Protein AF-A0A955I3W1-F1 (afdb_monomer_lite)

Foldseek 3Di:
DVVVVVVVLVPDDPALVSVVVVLVVCVPPPCSVVVVVVVVVPDDDDDDDPDQPADRVVPGSGDFDQDCVVPDVRNVVVVVVVVVVVVVVVVVVVD

Secon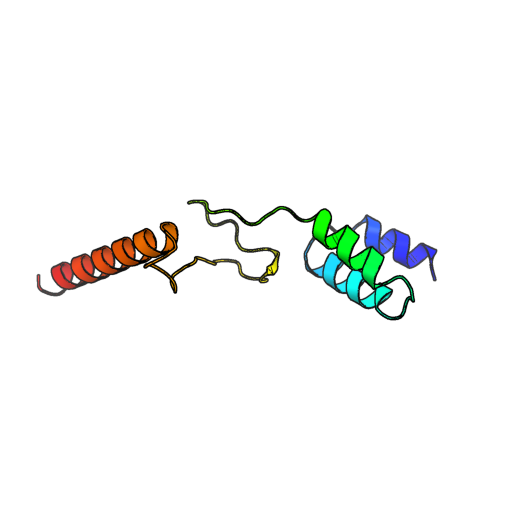dary structure (DSSP, 8-state):
-HHHHHHHHHHS-S-HHHHHHHHHHTTTSTTHHHHHHHHHHHSPPP---SS---BGGGTBSS----S-TTT-HHHHHHHHHHHHHHHHHHHHS--

Radius of gyration: 21.09 Å; chains: 1; bounding box: 48×30×56 Å

pLDDT: mean 84.66, std 15.02, range [45.53, 98.0]

Sequence (95 aa):
MGESLQKELQQLPIDRARIKQFLTLIRDLPESDILERKILSTLSKAYYTTNTKGHFGLALPHYIHFTSPIRRYPDLLAHRIIKEYLHKKKKKSSQ

Structure (mmCIF, N/CA/C/O backbone):
data_AF-A0A955I3W1-F1
#
_entry.id   AF-A0A955I3W1-F1
#
loop_
_atom_site.group_PDB
_atom_site.id
_atom_site.type_symbol
_atom_site.label_atom_id
_atom_site.label_alt_id
_atom_site.label_comp_id
_atom_site.label_asym_id
_atom_site.label_entity_id
_atom_site.label_seq_id
_atom_site.pdbx_PDB_ins_code
_atom_site.Cartn_x
_atom_site.Cartn_y
_atom_site.Cartn_z
_atom_site.occupancy
_atom_site.B_iso_or_equiv
_atom_site.auth_seq_id
_atom_site.auth_comp_id
_atom_site.auth_asym_id
_atom_site.auth_atom_id
_atom_site.pdbx_PDB_model_num
ATOM 1 N N . MET A 1 1 ? 16.813 14.509 -32.050 1.00 49.66 1 MET A N 1
ATOM 2 C CA . MET A 1 1 ? 15.648 13.989 -31.294 1.00 49.66 1 MET A CA 1
ATOM 3 C C . MET A 1 1 ? 16.042 13.271 -29.999 1.00 49.66 1 MET A C 1
ATOM 5 O O . MET A 1 1 ? 15.315 13.398 -29.028 1.00 49.66 1 MET A O 1
ATOM 9 N N . GLY A 1 2 ? 17.181 12.559 -29.941 1.00 53.34 2 GLY A N 1
ATOM 10 C CA . GLY A 1 2 ? 17.642 11.897 -28.705 1.00 53.34 2 GLY A CA 1
ATOM 11 C C . GLY A 1 2 ? 18.156 12.846 -27.610 1.00 53.34 2 GLY A C 1
ATOM 12 O O . GLY A 1 2 ? 17.853 12.651 -26.439 1.00 53.34 2 GLY A O 1
ATOM 13 N N . GLU A 1 3 ? 18.863 13.918 -27.977 1.00 54.19 3 GLU A N 1
ATOM 14 C CA . GLU A 1 3 ? 19.440 14.865 -27.001 1.00 54.19 3 GLU A CA 1
ATOM 15 C C . GLU A 1 3 ? 18.402 15.787 -26.337 1.00 54.19 3 GLU A C 1
ATOM 17 O O . GLU A 1 3 ? 18.581 16.213 -25.196 1.00 54.19 3 GLU A O 1
ATOM 22 N N . SER A 1 4 ? 17.290 16.077 -27.022 1.00 51.00 4 SER A N 1
ATOM 23 C CA . SER A 1 4 ? 16.192 16.889 -26.478 1.00 51.00 4 SER A CA 1
ATOM 24 C C . SER A 1 4 ? 15.430 16.146 -25.375 1.00 51.00 4 SER A C 1
ATOM 26 O O . SER A 1 4 ? 15.146 16.725 -24.331 1.00 51.00 4 SER A O 1
ATOM 28 N N . LEU A 1 5 ? 15.203 14.839 -25.553 1.00 57.34 5 LEU A N 1
ATOM 29 C CA . LEU A 1 5 ? 14.550 13.975 -24.562 1.00 57.34 5 LEU A CA 1
ATOM 30 C C . LEU A 1 5 ? 15.432 13.730 -23.327 1.00 57.34 5 LEU A C 1
ATOM 32 O O . LEU A 1 5 ? 14.932 13.660 -22.205 1.00 57.34 5 LEU A O 1
ATOM 36 N N . GLN A 1 6 ? 16.754 13.636 -23.508 1.00 56.59 6 GLN A N 1
ATOM 37 C CA . GLN A 1 6 ? 17.703 13.499 -22.396 1.00 56.59 6 GLN A CA 1
ATOM 38 C C . GLN A 1 6 ? 17.672 14.719 -21.462 1.00 56.59 6 GLN A C 1
ATOM 40 O O . GLN A 1 6 ? 17.678 14.554 -20.238 1.00 56.59 6 GLN A O 1
ATOM 45 N N . LYS A 1 7 ? 17.577 15.930 -22.029 1.00 56.69 7 LYS A N 1
ATOM 46 C CA . LYS A 1 7 ? 17.469 17.180 -21.260 1.00 56.69 7 LYS A CA 1
ATOM 47 C C . LYS A 1 7 ? 16.122 17.325 -20.544 1.00 56.69 7 LYS A C 1
ATOM 49 O O . LYS A 1 7 ? 16.113 17.723 -19.382 1.00 56.69 7 LYS A O 1
ATOM 54 N N . GLU A 1 8 ? 15.011 16.951 -21.183 1.00 56.0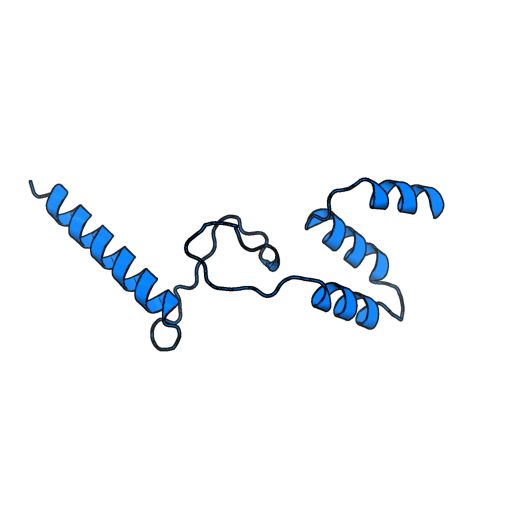0 8 GLU A N 1
ATOM 55 C CA . GLU A 1 8 ? 13.673 16.979 -20.560 1.00 56.00 8 GLU A CA 1
ATOM 56 C C . GLU A 1 8 ? 13.551 15.993 -19.399 1.00 56.00 8 GLU A C 1
ATOM 58 O O . GLU A 1 8 ? 12.986 16.315 -18.352 1.00 56.00 8 GLU A O 1
ATOM 63 N N . LEU A 1 9 ? 14.137 14.803 -19.541 1.00 52.41 9 LEU A N 1
ATOM 64 C CA . LEU A 1 9 ? 14.153 13.841 -18.453 1.00 52.41 9 LEU A CA 1
ATOM 65 C C . LEU A 1 9 ? 15.006 14.374 -17.293 1.00 52.41 9 LEU A C 1
ATOM 67 O O . LEU A 1 9 ? 14.516 14.387 -16.172 1.00 52.41 9 LEU A O 1
ATOM 71 N N . GLN A 1 10 ? 16.223 14.882 -17.505 1.00 58.44 10 GLN A N 1
ATOM 72 C CA . GLN A 1 10 ? 17.097 15.333 -16.405 1.00 58.44 10 GLN A CA 1
ATOM 73 C C . GLN A 1 10 ? 16.498 16.411 -15.478 1.00 58.44 10 GLN A C 1
ATOM 75 O O . GLN A 1 10 ? 16.879 16.451 -14.310 1.00 58.44 10 GLN A O 1
ATOM 80 N N . GLN A 1 11 ? 15.560 17.239 -15.949 1.00 55.94 11 GLN A N 1
ATOM 81 C CA . GLN A 1 11 ? 15.016 18.373 -15.183 1.00 55.94 11 GLN A CA 1
ATOM 82 C C . GLN A 1 11 ? 13.738 18.065 -14.384 1.00 55.94 11 GLN A C 1
ATOM 84 O O . GLN A 1 11 ? 13.358 18.845 -13.512 1.00 55.94 11 GLN A O 1
ATOM 89 N N . LEU A 1 12 ? 13.072 16.935 -14.631 1.00 48.56 12 LEU A N 1
ATOM 90 C CA . LEU A 1 12 ? 11.849 16.573 -13.911 1.00 48.56 12 LEU A CA 1
ATOM 91 C C . LEU A 1 12 ? 12.179 15.946 -12.543 1.00 48.56 12 LEU A C 1
ATOM 93 O O . LEU A 1 12 ? 13.015 15.039 -12.493 1.00 48.56 12 LEU A O 1
ATOM 97 N N . PRO A 1 13 ? 11.509 16.321 -11.434 1.00 58.78 13 PRO A N 1
ATOM 98 C CA . PRO A 1 13 ? 11.620 15.565 -10.186 1.00 58.78 13 PRO A CA 1
ATOM 99 C C . PRO A 1 13 ? 11.261 14.094 -10.447 1.00 58.78 13 PRO A C 1
ATOM 101 O O . PRO A 1 13 ? 10.430 13.793 -11.308 1.00 58.78 13 PRO A O 1
ATOM 104 N N . ILE A 1 14 ? 11.916 13.157 -9.749 1.00 67.69 14 ILE A N 1
ATOM 105 C CA . ILE A 1 14 ? 11.570 11.732 -9.848 1.00 67.69 14 ILE A CA 1
ATOM 106 C C . ILE A 1 14 ? 10.168 11.563 -9.257 1.00 67.69 14 ILE A C 1
ATOM 108 O O . ILE A 1 14 ? 9.992 11.400 -8.053 1.00 67.69 14 ILE A O 1
ATOM 112 N N . ASP A 1 15 ? 9.170 11.652 -10.126 1.00 79.94 15 ASP A N 1
ATOM 113 C CA . ASP A 1 15 ? 7.757 11.542 -9.798 1.00 79.94 15 ASP A CA 1
ATOM 114 C C . ASP A 1 15 ? 7.097 10.454 -10.658 1.00 79.94 15 ASP A C 1
ATOM 116 O O . ASP A 1 15 ? 7.627 10.002 -11.682 1.00 79.94 15 ASP A O 1
ATOM 120 N N . ARG A 1 16 ? 5.909 10.019 -10.242 1.00 85.06 16 ARG A N 1
ATOM 121 C CA . ARG A 1 16 ? 5.102 8.976 -10.887 1.00 85.06 16 ARG A CA 1
ATOM 122 C C . ARG A 1 16 ? 4.894 9.238 -12.370 1.00 85.06 16 ARG A C 1
ATOM 124 O O . ARG A 1 16 ? 4.990 8.306 -13.164 1.00 85.06 16 ARG A O 1
ATOM 131 N N . ALA A 1 17 ? 4.626 10.491 -12.739 1.00 86.12 17 ALA A N 1
ATOM 132 C CA . ALA A 1 17 ? 4.405 10.884 -14.127 1.00 86.12 17 ALA A CA 1
ATOM 133 C C . ALA A 1 17 ? 5.625 10.572 -15.006 1.00 86.12 17 ALA A C 1
ATOM 135 O O . ALA A 1 17 ? 5.472 9.994 -16.081 1.00 86.12 17 ALA A O 1
ATOM 136 N N . ARG A 1 18 ? 6.832 10.858 -14.507 1.00 86.00 18 ARG A N 1
ATOM 137 C CA . ARG A 1 18 ? 8.091 10.609 -15.215 1.00 86.00 18 ARG A CA 1
ATOM 138 C C . ARG A 1 18 ? 8.354 9.114 -15.396 1.00 86.00 18 ARG A C 1
ATOM 140 O O . ARG A 1 18 ? 8.716 8.686 -16.487 1.00 86.00 18 ARG A O 1
ATOM 147 N N . ILE A 1 19 ? 8.114 8.307 -14.358 1.00 89.00 19 ILE A N 1
ATOM 148 C CA . ILE A 1 19 ? 8.236 6.841 -14.457 1.00 89.00 19 ILE A CA 1
ATOM 149 C C . ILE A 1 19 ? 7.213 6.281 -15.451 1.00 89.00 19 ILE A C 1
ATOM 151 O O . ILE A 1 19 ? 7.568 5.463 -16.292 1.00 89.00 19 ILE A O 1
ATOM 155 N N . LYS A 1 20 ? 5.963 6.759 -15.426 1.00 89.25 20 LYS A N 1
ATOM 156 C CA . LYS A 1 20 ? 4.928 6.336 -16.382 1.00 89.25 20 LYS A CA 1
ATOM 157 C C . LYS A 1 20 ? 5.299 6.680 -17.829 1.00 89.25 20 LYS A C 1
ATOM 159 O O . LYS A 1 20 ? 5.118 5.848 -18.717 1.00 89.25 20 LYS A O 1
ATOM 164 N N . GLN A 1 21 ? 5.816 7.885 -18.066 1.00 89.19 21 GLN A N 1
ATOM 165 C CA . GLN A 1 21 ? 6.306 8.299 -19.383 1.00 89.19 21 GLN A CA 1
ATOM 166 C C . GLN A 1 21 ? 7.463 7.410 -19.840 1.00 89.19 21 GLN A C 1
ATOM 168 O O . GLN A 1 21 ? 7.415 6.881 -20.945 1.00 89.19 21 GLN A O 1
ATOM 173 N N . PHE A 1 22 ? 8.448 7.167 -18.972 1.00 89.50 22 PHE A N 1
ATOM 174 C CA . PHE A 1 22 ? 9.572 6.287 -19.283 1.00 89.50 22 PHE A CA 1
ATOM 175 C C . PHE A 1 22 ? 9.118 4.870 -19.654 1.00 89.50 22 PHE A C 1
ATOM 177 O O . PHE A 1 22 ? 9.524 4.360 -20.691 1.00 89.50 22 PHE A O 1
ATOM 184 N N . LEU A 1 23 ? 8.217 4.272 -18.867 1.00 90.50 23 LEU A N 1
ATOM 185 C CA . LEU A 1 23 ? 7.632 2.956 -19.158 1.00 90.50 23 LEU A CA 1
ATOM 186 C C . LEU A 1 23 ? 6.898 2.921 -20.507 1.00 90.50 23 LEU A C 1
ATOM 188 O O . LEU A 1 23 ? 6.889 1.901 -21.182 1.00 90.50 23 LEU A O 1
ATOM 192 N N . THR A 1 24 ? 6.291 4.038 -20.912 1.00 91.69 24 THR A N 1
ATOM 193 C CA . THR A 1 24 ? 5.624 4.144 -22.217 1.00 91.69 24 THR A CA 1
ATOM 194 C C . THR A 1 24 ? 6.642 4.184 -23.359 1.00 91.69 24 THR A C 1
ATOM 196 O O . THR A 1 24 ? 6.413 3.558 -24.385 1.00 91.69 24 THR A O 1
ATOM 199 N N . LEU A 1 25 ? 7.775 4.872 -23.172 1.00 90.62 25 LEU A N 1
ATOM 200 C CA . LEU A 1 25 ? 8.837 4.984 -24.179 1.00 90.62 25 LEU A CA 1
ATOM 201 C C . LEU A 1 25 ? 9.561 3.659 -24.436 1.00 90.62 25 LEU A C 1
ATOM 203 O O . LEU A 1 25 ? 9.951 3.388 -25.566 1.00 90.62 25 LEU A O 1
ATOM 207 N N . ILE A 1 26 ? 9.759 2.847 -23.397 1.00 93.38 26 ILE A N 1
ATOM 208 C CA . ILE A 1 26 ? 10.499 1.582 -23.515 1.00 93.38 26 ILE A CA 1
ATOM 209 C C . ILE A 1 26 ? 9.624 0.399 -23.949 1.00 93.38 26 ILE A C 1
ATOM 211 O O . ILE A 1 26 ? 10.143 -0.701 -24.100 1.00 93.38 26 ILE A O 1
ATOM 215 N N . ARG A 1 27 ? 8.309 0.596 -24.109 1.00 90.38 27 ARG A N 1
ATOM 216 C CA . ARG A 1 27 ? 7.334 -0.491 -24.297 1.00 90.38 27 ARG A CA 1
ATOM 217 C C . ARG A 1 27 ? 7.591 -1.337 -25.547 1.00 90.38 27 ARG A C 1
ATOM 219 O O . ARG A 1 27 ? 7.342 -2.534 -25.509 1.00 90.38 27 ARG A O 1
ATOM 226 N N . ASP A 1 28 ? 8.089 -0.719 -26.613 1.00 92.19 28 ASP A N 1
ATOM 227 C CA . ASP A 1 28 ? 8.302 -1.383 -27.904 1.00 92.19 28 ASP A CA 1
ATOM 228 C C . ASP A 1 28 ? 9.737 -1.924 -28.071 1.00 92.19 28 ASP A C 1
ATOM 230 O O . ASP A 1 28 ? 10.085 -2.449 -29.130 1.00 92.19 28 ASP A O 1
ATOM 234 N N . LEU A 1 29 ? 10.592 -1.792 -27.048 1.00 92.69 29 LEU A N 1
ATOM 235 C CA . LEU A 1 29 ? 11.957 -2.319 -27.082 1.00 92.69 29 LEU A CA 1
ATOM 236 C C . LEU A 1 29 ? 11.971 -3.818 -26.745 1.00 92.69 29 LEU A C 1
ATOM 238 O O . LEU A 1 29 ? 11.255 -4.244 -25.839 1.00 92.69 29 LEU A O 1
ATOM 242 N N . PRO A 1 30 ? 12.846 -4.615 -27.383 1.00 92.94 30 PRO A N 1
ATOM 243 C CA . PRO A 1 30 ? 12.978 -6.037 -27.068 1.00 92.94 30 PRO A CA 1
ATOM 244 C C . PRO A 1 30 ? 13.464 -6.291 -25.629 1.00 92.94 30 PRO A C 1
ATOM 246 O O . PRO A 1 30 ? 13.208 -7.358 -25.075 1.00 92.94 30 PRO A O 1
ATOM 249 N N . GLU A 1 31 ? 14.133 -5.322 -24.995 1.00 92.94 31 GLU A N 1
ATOM 250 C CA . GLU A 1 31 ? 14.619 -5.405 -23.611 1.00 92.94 31 GLU A CA 1
ATOM 251 C C . GLU A 1 31 ? 13.674 -4.777 -22.566 1.00 92.94 31 GLU A C 1
ATOM 253 O O . GLU A 1 31 ? 14.081 -4.595 -21.409 1.00 92.94 31 GLU A O 1
ATOM 258 N N . SER A 1 32 ? 12.430 -4.439 -22.936 1.00 92.38 32 SER A N 1
ATOM 259 C CA . SER A 1 32 ? 11.450 -3.777 -22.057 1.00 92.38 32 SER A CA 1
ATOM 260 C C . SER A 1 32 ? 11.338 -4.460 -20.688 1.00 92.38 32 SER A C 1
ATOM 262 O O . SER A 1 32 ? 11.468 -3.806 -19.654 1.00 92.38 32 SER A O 1
ATOM 264 N N . ASP A 1 33 ? 11.223 -5.788 -20.665 1.00 92.56 33 ASP A N 1
ATOM 265 C CA . ASP A 1 33 ? 11.047 -6.589 -19.448 1.00 92.56 33 ASP A CA 1
ATOM 266 C C . ASP A 1 33 ? 12.198 -6.436 -18.444 1.00 92.56 33 ASP A C 1
ATOM 268 O O . ASP A 1 33 ? 11.992 -6.418 -17.223 1.00 92.56 33 ASP A O 1
ATOM 272 N N . ILE A 1 34 ? 13.434 -6.343 -18.943 1.00 94.25 34 ILE A N 1
ATOM 273 C CA . ILE A 1 34 ? 14.629 -6.209 -18.102 1.00 94.25 34 ILE A CA 1
ATOM 274 C C . ILE A 1 34 ? 14.646 -4.815 -17.474 1.00 94.25 34 ILE A C 1
ATOM 276 O O . ILE A 1 34 ? 14.898 -4.670 -16.271 1.00 94.25 34 ILE A O 1
ATOM 280 N N . LEU A 1 35 ? 14.341 -3.794 -18.276 1.00 92.06 35 LEU A N 1
ATOM 281 C CA . LEU A 1 35 ? 14.279 -2.406 -17.831 1.00 92.06 35 LEU A CA 1
ATOM 282 C C . LEU A 1 35 ? 13.157 -2.199 -16.809 1.00 92.06 35 LEU A C 1
ATOM 284 O O . LEU A 1 35 ? 13.403 -1.613 -15.753 1.00 92.06 35 LEU A O 1
ATOM 288 N N . GLU A 1 36 ? 11.964 -2.744 -17.052 1.00 91.75 36 GLU A N 1
ATOM 289 C CA . GLU A 1 36 ? 10.839 -2.675 -16.115 1.00 91.75 36 GLU A CA 1
ATOM 290 C C . GLU A 1 36 ? 11.189 -3.296 -14.758 1.00 91.75 36 GLU A C 1
ATOM 292 O O . GLU A 1 36 ? 11.018 -2.659 -13.713 1.00 91.75 36 GLU A O 1
ATOM 297 N N . ARG A 1 37 ? 11.761 -4.508 -14.749 1.00 92.25 37 ARG A N 1
ATOM 298 C CA . ARG A 1 37 ? 12.205 -5.164 -13.505 1.00 92.25 37 ARG A CA 1
ATOM 299 C C . ARG A 1 37 ? 13.254 -4.341 -12.774 1.00 92.25 37 ARG A C 1
ATOM 301 O O . ARG A 1 37 ? 13.203 -4.233 -11.544 1.00 92.25 37 ARG A O 1
ATOM 308 N N . LYS A 1 38 ? 14.196 -3.746 -13.510 1.00 93.25 38 LYS A N 1
ATOM 309 C CA . LYS A 1 38 ? 15.231 -2.906 -12.908 1.00 93.25 38 LYS A CA 1
ATOM 310 C C . LYS A 1 38 ? 14.611 -1.684 -12.241 1.00 93.25 38 LYS A C 1
ATOM 312 O O . LYS A 1 38 ? 14.934 -1.424 -11.084 1.00 93.25 38 LYS A O 1
ATOM 317 N N . ILE A 1 39 ? 13.672 -1.004 -12.896 1.00 90.81 39 ILE A N 1
ATOM 318 C CA . ILE A 1 39 ? 12.954 0.138 -12.313 1.00 90.81 39 ILE A CA 1
ATOM 319 C C . ILE A 1 39 ? 12.203 -0.280 -11.053 1.00 90.81 39 ILE A C 1
ATOM 321 O O . ILE A 1 39 ? 12.379 0.348 -10.009 1.00 90.81 39 ILE A O 1
ATOM 325 N N . LEU A 1 40 ? 11.422 -1.362 -11.110 1.00 88.81 40 LEU A N 1
ATOM 326 C CA . LEU A 1 40 ? 10.666 -1.851 -9.954 1.00 88.81 40 LEU A CA 1
ATOM 327 C C . LEU A 1 40 ? 11.577 -2.140 -8.754 1.00 88.81 40 LEU A C 1
ATOM 329 O O . LEU A 1 40 ? 11.203 -1.840 -7.623 1.00 88.81 40 LEU A O 1
ATOM 333 N N . SER A 1 41 ? 12.790 -2.649 -8.990 1.00 90.81 41 SER A N 1
ATOM 334 C CA . SER A 1 41 ? 13.768 -2.910 -7.925 1.00 90.81 41 SER A CA 1
ATOM 335 C C . SER A 1 41 ? 14.340 -1.647 -7.268 1.00 90.81 41 SER A C 1
ATOM 337 O O . SER A 1 41 ? 14.799 -1.714 -6.130 1.00 90.81 41 SER A O 1
ATOM 339 N N . THR A 1 42 ? 14.303 -0.500 -7.956 1.00 90.19 42 THR A N 1
ATOM 340 C CA . THR A 1 42 ? 14.749 0.790 -7.397 1.00 90.19 42 THR A CA 1
ATOM 341 C C . THR A 1 42 ? 13.678 1.478 -6.554 1.00 90.19 42 THR A C 1
ATOM 343 O O . THR A 1 42 ? 13.992 2.391 -5.791 1.00 90.19 42 THR A O 1
ATOM 346 N N . LEU A 1 43 ? 12.415 1.048 -6.663 1.00 89.50 43 LEU A N 1
ATOM 347 C CA . LEU A 1 43 ? 11.323 1.601 -5.873 1.00 89.50 43 LEU A CA 1
ATOM 348 C C . LEU A 1 43 ? 11.385 1.105 -4.424 1.00 89.50 43 LEU A C 1
ATOM 350 O O . LEU A 1 43 ? 11.615 -0.071 -4.139 1.00 89.50 43 LEU A O 1
ATOM 354 N N . SER A 1 44 ? 11.105 2.013 -3.492 1.00 89.69 44 SER A N 1
ATOM 355 C CA . SER A 1 44 ? 10.997 1.685 -2.072 1.00 89.69 44 SER A CA 1
ATOM 356 C C . SER A 1 44 ? 9.850 0.708 -1.806 1.00 89.69 44 SER A C 1
ATOM 358 O O . SER A 1 44 ? 8.744 0.856 -2.333 1.00 89.69 44 SER A O 1
ATOM 360 N N . LYS A 1 45 ? 10.088 -0.264 -0.920 1.00 91.56 45 LYS A N 1
ATOM 361 C CA . LYS A 1 45 ? 9.054 -1.202 -0.462 1.00 91.56 45 LYS A CA 1
ATOM 362 C C . LYS A 1 45 ? 7.964 -0.462 0.317 1.00 91.56 45 LYS A C 1
ATOM 364 O O . LYS A 1 45 ? 8.261 0.423 1.117 1.00 91.56 45 LYS A O 1
ATOM 369 N N . ALA A 1 46 ? 6.707 -0.860 0.124 1.00 92.69 46 ALA A N 1
ATOM 370 C CA . ALA A 1 46 ? 5.601 -0.374 0.943 1.00 92.69 46 ALA A CA 1
ATOM 371 C C . ALA A 1 46 ? 5.716 -0.912 2.379 1.00 92.69 46 ALA A C 1
ATOM 373 O O . ALA A 1 46 ? 6.064 -2.075 2.591 1.00 92.69 46 ALA A O 1
ATOM 374 N N . TYR A 1 47 ? 5.405 -0.073 3.365 1.00 93.12 47 TYR A N 1
ATOM 375 C CA . TYR A 1 47 ? 5.430 -0.423 4.784 1.00 93.12 47 TYR A CA 1
ATOM 376 C C . TYR A 1 47 ? 4.288 0.269 5.530 1.00 93.12 47 TYR A C 1
ATOM 378 O O . TYR A 1 47 ? 3.721 1.256 5.060 1.00 93.12 47 TYR A O 1
ATOM 386 N N . TYR A 1 48 ? 3.946 -0.255 6.706 1.00 94.50 48 TYR A N 1
ATOM 387 C CA . TYR A 1 48 ? 2.935 0.343 7.572 1.00 94.50 48 TYR A CA 1
ATOM 388 C C . TYR A 1 48 ? 3.530 1.506 8.364 1.00 94.50 48 TYR A C 1
ATOM 390 O O . TYR A 1 48 ? 4.578 1.368 8.991 1.00 94.50 48 TYR A O 1
ATOM 398 N N . THR A 1 49 ? 2.849 2.647 8.367 1.00 93.19 49 THR A N 1
ATOM 399 C CA . THR A 1 49 ? 3.226 3.820 9.158 1.00 93.19 49 THR A CA 1
ATOM 400 C C . THR A 1 49 ? 1.976 4.539 9.650 1.00 93.19 49 THR A C 1
ATOM 402 O O . THR A 1 49 ? 0.910 4.435 9.046 1.00 93.19 49 THR A O 1
ATOM 405 N N . THR A 1 50 ? 2.105 5.257 10.761 1.00 91.19 50 THR A N 1
ATOM 406 C CA . THR A 1 50 ? 1.055 6.131 11.297 1.00 91.19 50 THR A CA 1
ATOM 407 C C . THR A 1 50 ? 0.984 7.471 10.565 1.00 91.19 50 THR A C 1
ATOM 409 O O . THR A 1 50 ? -0.021 8.165 10.679 1.00 91.19 50 THR A O 1
ATOM 412 N N . ASN A 1 51 ? 2.022 7.840 9.806 1.00 90.75 51 ASN A N 1
ATOM 413 C CA . ASN A 1 51 ? 2.052 9.087 9.050 1.00 90.75 51 ASN A CA 1
ATOM 414 C C . ASN A 1 51 ? 1.456 8.904 7.643 1.00 90.75 51 ASN A C 1
ATOM 416 O O . ASN A 1 51 ? 1.838 7.999 6.900 1.00 90.75 51 ASN A O 1
ATOM 420 N N . THR A 1 52 ? 0.556 9.794 7.238 1.00 80.88 52 THR A N 1
ATOM 421 C CA . THR A 1 52 ? -0.098 9.757 5.926 1.00 80.88 52 THR A CA 1
ATOM 422 C C . THR A 1 52 ? 0.820 10.315 4.841 1.00 80.88 52 THR A C 1
ATOM 424 O O . THR A 1 52 ? 0.767 11.498 4.519 1.00 80.88 52 THR A O 1
ATOM 427 N N . LYS A 1 53 ? 1.669 9.457 4.264 1.00 81.62 53 LYS A N 1
ATOM 428 C CA . LYS A 1 53 ? 2.592 9.822 3.168 1.00 81.62 53 LYS A CA 1
ATOM 429 C C . LYS A 1 53 ? 2.078 9.461 1.764 1.00 81.62 53 LYS A C 1
ATOM 431 O O . LYS A 1 53 ? 2.772 9.689 0.778 1.00 81.62 53 LYS A O 1
ATOM 436 N N . GLY A 1 54 ? 0.872 8.896 1.671 1.00 87.81 54 GLY A N 1
ATOM 437 C CA . GLY A 1 54 ? 0.306 8.362 0.432 1.00 87.81 54 GLY A CA 1
ATOM 438 C C . GLY A 1 54 ? 0.977 7.076 -0.053 1.00 87.81 54 GLY A C 1
ATOM 439 O O . GLY A 1 54 ? 1.989 6.626 0.480 1.00 87.81 54 GLY A O 1
ATOM 440 N N . HIS A 1 55 ? 0.378 6.451 -1.065 1.00 92.06 55 HIS A N 1
ATOM 441 C CA . HIS A 1 55 ? 0.867 5.220 -1.675 1.00 92.06 55 HIS A CA 1
ATOM 442 C C . HIS A 1 55 ? 1.326 5.497 -3.108 1.00 92.06 55 HIS A C 1
ATOM 444 O O . HIS A 1 55 ? 0.509 5.629 -4.025 1.00 92.06 55 HIS A O 1
ATOM 450 N N . PHE A 1 56 ? 2.647 5.558 -3.308 1.00 89.56 56 PHE A N 1
ATOM 451 C CA . PHE A 1 56 ? 3.263 5.864 -4.602 1.00 89.56 56 PHE A CA 1
ATOM 452 C C . PHE A 1 56 ? 2.730 4.943 -5.709 1.00 89.56 56 PHE A C 1
ATOM 454 O O . PHE A 1 56 ? 2.066 5.419 -6.627 1.00 89.56 56 PHE A O 1
ATOM 461 N N . GLY A 1 57 ? 2.891 3.625 -5.557 1.00 87.56 57 GLY A N 1
ATOM 462 C CA . GLY A 1 57 ? 2.510 2.646 -6.584 1.00 87.56 57 GLY A CA 1
ATOM 463 C C . GLY A 1 57 ? 1.009 2.528 -6.881 1.00 87.56 57 GLY A C 1
ATOM 464 O O . GLY A 1 57 ? 0.653 1.950 -7.895 1.00 87.56 57 GLY A O 1
ATOM 465 N N . LEU A 1 58 ? 0.130 3.084 -6.035 1.00 90.44 58 LEU A N 1
ATOM 466 C CA . LEU A 1 58 ? -1.327 3.048 -6.248 1.00 90.44 58 LEU A CA 1
ATOM 467 C C . LEU A 1 58 ? -1.878 4.394 -6.722 1.00 90.44 58 LEU A C 1
ATOM 469 O O . LEU A 1 58 ? -3.079 4.526 -6.906 1.00 90.44 58 LEU A O 1
ATOM 473 N N . ALA A 1 59 ? -1.026 5.407 -6.887 1.00 89.50 59 ALA A N 1
ATOM 474 C CA . ALA A 1 59 ? -1.465 6.764 -7.199 1.00 89.50 59 ALA A CA 1
ATOM 475 C C . ALA A 1 59 ? -2.425 7.394 -6.154 1.00 89.50 59 ALA A C 1
ATOM 477 O O . ALA A 1 59 ? -3.106 8.364 -6.466 1.00 89.50 59 ALA A O 1
ATOM 478 N N . LEU A 1 60 ? -2.459 6.903 -4.904 1.00 90.44 60 LEU A N 1
ATOM 479 C CA . LEU A 1 60 ? -3.413 7.358 -3.876 1.00 90.44 60 LEU A CA 1
ATOM 480 C C . LEU A 1 60 ? -2.755 8.248 -2.804 1.00 90.44 60 LEU A C 1
ATOM 482 O O . LEU A 1 60 ? -1.716 7.861 -2.266 1.00 90.44 60 LEU A O 1
ATOM 486 N N . PRO A 1 61 ? -3.346 9.404 -2.436 1.00 90.00 61 PRO A N 1
ATOM 487 C CA . PRO A 1 61 ? -2.829 10.265 -1.364 1.00 90.00 61 PRO A CA 1
ATOM 488 C C . PRO A 1 61 ? -3.107 9.705 0.039 1.00 90.00 61 PRO A C 1
ATOM 490 O O . PRO A 1 61 ? -2.314 9.900 0.958 1.00 90.00 61 PRO A O 1
ATOM 493 N N . HIS A 1 62 ? -4.195 8.952 0.200 1.00 92.50 62 HIS A N 1
ATOM 494 C CA . HIS A 1 62 ? -4.559 8.289 1.447 1.00 92.50 62 HIS A CA 1
ATOM 495 C C . HIS A 1 62 ? -4.909 6.839 1.148 1.00 92.50 62 HIS A C 1
ATOM 497 O O . HIS A 1 62 ? -5.803 6.556 0.355 1.00 92.50 62 HIS A O 1
ATOM 503 N N . TYR A 1 63 ? -4.180 5.920 1.769 1.00 94.31 63 TYR A N 1
ATOM 504 C CA . TYR A 1 63 ? -4.403 4.495 1.600 1.00 94.31 63 TYR A CA 1
ATOM 505 C C . TYR A 1 63 ? -4.082 3.767 2.898 1.00 94.31 63 TYR A C 1
ATOM 507 O O . TYR A 1 63 ? -3.043 4.010 3.513 1.00 94.31 63 TYR A O 1
ATOM 515 N N . ILE A 1 64 ? -4.980 2.871 3.296 1.00 94.06 64 ILE A N 1
ATOM 516 C CA . ILE A 1 64 ? -4.821 1.982 4.443 1.00 94.06 64 ILE A CA 1
ATOM 517 C C . ILE A 1 64 ? -5.321 0.590 4.063 1.00 94.06 64 ILE A C 1
ATOM 519 O O . ILE A 1 64 ? -6.218 0.442 3.232 1.00 94.06 64 ILE A O 1
ATOM 523 N N . HIS A 1 65 ? -4.775 -0.441 4.700 1.00 95.56 65 HIS A N 1
ATOM 524 C CA . HIS A 1 65 ? -5.359 -1.775 4.628 1.00 95.56 65 HIS A CA 1
ATOM 525 C C . HIS A 1 65 ? -6.503 -1.906 5.637 1.00 95.56 65 HIS A C 1
ATOM 527 O O . HIS A 1 65 ? -6.381 -1.502 6.791 1.00 95.56 65 HIS A O 1
ATOM 533 N N . PHE A 1 66 ? -7.623 -2.466 5.185 1.00 96.25 66 PHE A N 1
ATOM 534 C CA . PHE A 1 66 ? -8.831 -2.627 6.000 1.00 96.25 66 PHE A CA 1
ATOM 535 C C . PHE A 1 66 ? -9.548 -3.971 5.784 1.00 96.25 66 PHE A C 1
ATOM 537 O O . 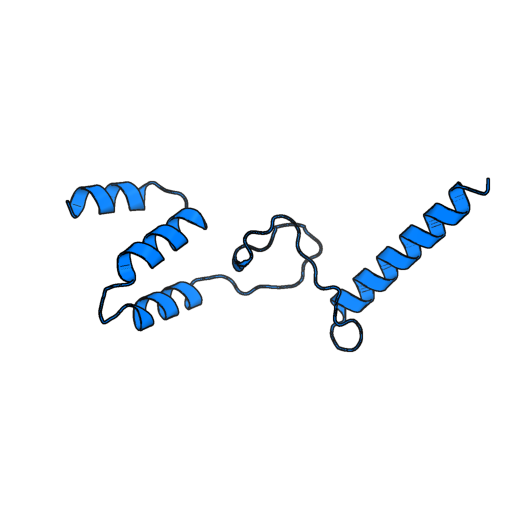PHE A 1 66 ? -10.288 -4.442 6.644 1.00 96.25 66 PHE A O 1
ATOM 544 N N . THR A 1 67 ? -9.350 -4.613 4.634 1.00 97.69 67 THR A N 1
ATOM 545 C CA . THR A 1 67 ? -10.180 -5.730 4.160 1.00 97.69 67 THR A CA 1
ATOM 546 C C . THR A 1 67 ? -9.765 -7.114 4.666 1.00 97.69 67 THR A C 1
ATOM 548 O O . THR A 1 67 ? -10.369 -8.108 4.277 1.00 97.69 67 THR A O 1
ATOM 551 N N . SER A 1 68 ? -8.725 -7.252 5.492 1.00 97.94 68 SER A N 1
ATOM 552 C CA . SER A 1 68 ? -8.261 -8.567 5.973 1.00 97.94 68 SER A CA 1
ATOM 553 C C . SER A 1 68 ? -7.867 -8.573 7.461 1.00 97.94 68 SER A C 1
ATOM 555 O O . SER A 1 68 ? -6.758 -8.997 7.793 1.00 97.94 68 SER A O 1
ATOM 557 N N . PRO A 1 69 ? -8.773 -8.175 8.378 1.00 97.19 69 PRO A N 1
ATOM 558 C CA . PRO A 1 69 ? -8.492 -8.075 9.817 1.00 97.19 69 PRO A CA 1
ATOM 559 C C . PRO A 1 69 ? -8.136 -9.407 10.492 1.00 97.19 69 PRO A C 1
ATOM 561 O O . PRO A 1 69 ? -7.468 -9.399 11.517 1.00 97.19 69 PRO A O 1
ATOM 564 N N . ILE A 1 70 ? -8.530 -10.547 9.915 1.00 98.00 70 ILE A N 1
ATOM 565 C CA . ILE A 1 70 ? -8.213 -11.881 10.457 1.00 98.00 70 ILE A CA 1
ATOM 566 C C . ILE A 1 70 ? -6.716 -12.209 10.320 1.00 98.00 70 ILE A C 1
ATOM 568 O O . ILE A 1 70 ? -6.162 -12.929 11.141 1.00 98.00 70 ILE A O 1
ATOM 572 N N . ARG A 1 71 ? -6.043 -11.671 9.294 1.00 97.75 71 ARG A N 1
ATOM 573 C CA . ARG A 1 71 ? -4.668 -12.058 8.916 1.00 97.75 71 ARG A CA 1
ATOM 574 C C . ARG A 1 71 ? -3.690 -10.888 8.781 1.00 97.75 71 ARG A C 1
ATOM 576 O O . ARG A 1 71 ? -2.544 -11.091 8.396 1.00 97.75 71 ARG A O 1
ATOM 583 N N . ARG A 1 72 ? -4.126 -9.656 9.059 1.00 97.12 72 ARG A N 1
ATOM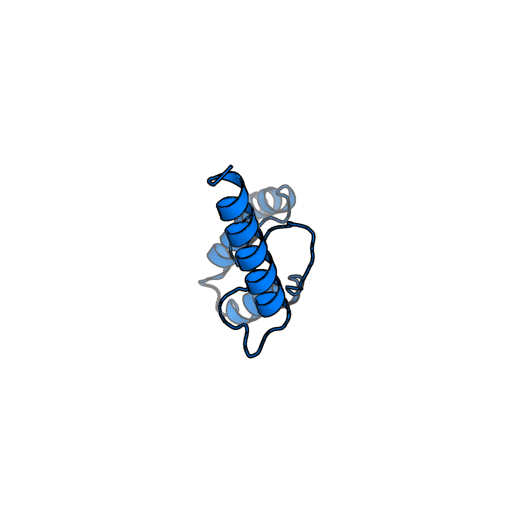 584 C CA . ARG A 1 72 ? -3.285 -8.450 9.054 1.00 97.12 72 ARG A CA 1
ATOM 585 C C . ARG A 1 72 ? -3.594 -7.608 10.287 1.00 97.12 72 ARG A C 1
ATOM 587 O O . ARG A 1 72 ? -4.684 -7.059 10.417 1.00 97.12 72 ARG A O 1
ATOM 594 N N . TYR A 1 73 ? -2.617 -7.482 11.183 1.00 97.31 73 TYR A N 1
ATOM 595 C CA . TYR A 1 73 ? -2.776 -6.713 12.422 1.00 97.31 73 TYR A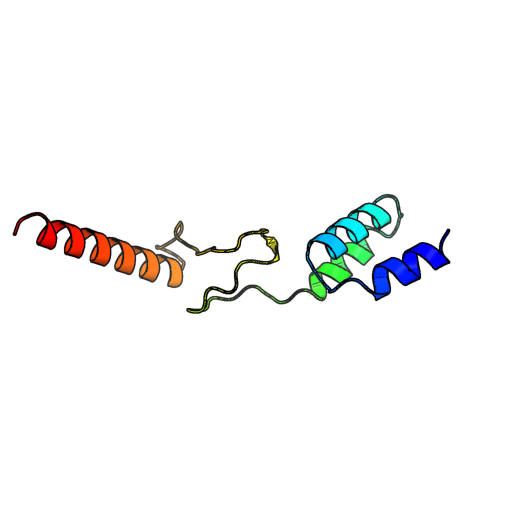 CA 1
ATOM 596 C C . TYR A 1 73 ? -3.107 -5.220 12.197 1.00 97.31 73 TYR A C 1
ATOM 598 O O . TYR A 1 73 ? -3.967 -4.699 12.908 1.00 97.31 73 TYR A O 1
ATOM 606 N N . PRO A 1 74 ? -2.533 -4.519 11.195 1.00 96.38 74 PRO A N 1
ATOM 607 C CA . PRO A 1 74 ? -2.912 -3.132 10.907 1.00 96.38 74 PRO A CA 1
ATOM 608 C C . PRO A 1 74 ? -4.397 -2.957 10.552 1.00 96.38 74 PRO A C 1
ATOM 610 O O . PRO A 1 74 ? -5.028 -2.010 11.017 1.00 96.38 74 PRO A O 1
ATOM 613 N N . ASP A 1 75 ? -4.987 -3.897 9.809 1.00 97.25 75 ASP A N 1
ATOM 614 C CA . ASP A 1 75 ? -6.421 -3.895 9.505 1.00 97.25 75 ASP A CA 1
ATOM 615 C C . ASP A 1 75 ? -7.255 -4.048 10.786 1.00 97.25 75 ASP A C 1
ATOM 617 O O . ASP A 1 75 ? -8.242 -3.340 10.972 1.00 97.25 75 ASP A O 1
ATOM 621 N N . LEU A 1 76 ? -6.845 -4.927 11.710 1.00 97.56 76 LEU A N 1
ATOM 622 C CA . LEU A 1 76 ? -7.517 -5.095 13.003 1.00 97.56 76 LEU A CA 1
ATOM 623 C C . LEU A 1 76 ? -7.550 -3.778 13.798 1.00 97.56 76 LEU A C 1
ATOM 625 O O . LEU A 1 76 ? -8.582 -3.431 14.378 1.00 97.56 76 LEU A O 1
ATOM 629 N N . LEU A 1 77 ? -6.442 -3.028 13.807 1.00 96.44 77 LEU A N 1
ATOM 630 C CA . LEU A 1 77 ? -6.380 -1.710 14.444 1.00 96.44 77 LEU A CA 1
ATOM 631 C C . LEU A 1 77 ? -7.322 -0.710 13.767 1.00 96.44 77 LEU A C 1
ATOM 633 O O . LEU A 1 77 ? -8.080 -0.035 14.462 1.00 96.44 77 LEU A O 1
ATOM 637 N N . ALA A 1 78 ? -7.342 -0.661 12.433 1.00 95.81 78 ALA A N 1
ATOM 638 C CA . ALA A 1 78 ? -8.259 0.203 11.691 1.00 95.81 78 ALA A CA 1
ATOM 639 C C . ALA A 1 78 ? -9.731 -0.102 12.029 1.00 95.81 78 ALA A C 1
ATOM 641 O O . ALA A 1 78 ? -10.506 0.812 12.315 1.00 95.81 78 ALA A O 1
ATOM 642 N N . HIS A 1 79 ? -10.107 -1.386 12.091 1.00 97.62 79 HIS A N 1
ATOM 643 C CA . HIS A 1 79 ? -11.448 -1.816 12.515 1.00 97.62 79 HIS A CA 1
ATOM 644 C C . HIS A 1 79 ? -11.794 -1.344 13.933 1.00 97.62 79 HIS A C 1
ATOM 646 O O . HIS A 1 79 ? -12.913 -0.880 14.165 1.00 97.62 79 HIS A O 1
ATOM 652 N N . ARG A 1 80 ? -10.853 -1.433 14.884 1.00 96.44 80 ARG A N 1
ATOM 653 C CA . ARG A 1 80 ? -11.051 -0.965 16.270 1.00 96.44 80 ARG A CA 1
ATOM 654 C C . ARG A 1 80 ? -11.263 0.548 16.335 1.00 96.44 80 ARG A C 1
ATOM 656 O O . ARG A 1 80 ? -12.231 0.987 16.952 1.00 96.44 80 ARG A O 1
ATOM 663 N N . ILE A 1 81 ? -10.420 1.319 15.648 1.00 95.62 81 ILE A N 1
ATOM 664 C CA . ILE A 1 81 ? -10.501 2.787 15.601 1.00 95.62 81 ILE A CA 1
ATOM 665 C C . ILE A 1 81 ? -11.841 3.238 15.008 1.00 95.62 81 ILE A C 1
ATOM 667 O O . ILE A 1 81 ? -12.518 4.093 15.578 1.00 95.62 81 ILE A O 1
ATOM 671 N N . ILE A 1 82 ? -12.264 2.631 13.894 1.00 95.44 82 ILE A N 1
ATOM 672 C CA . ILE A 1 82 ? -13.541 2.963 13.248 1.00 95.44 82 ILE A CA 1
ATOM 673 C C . ILE A 1 82 ? -14.716 2.652 14.182 1.00 95.44 82 ILE A C 1
ATOM 675 O O . ILE A 1 82 ? -15.601 3.492 14.351 1.00 95.44 82 ILE A O 1
ATOM 679 N N . LYS A 1 83 ? -14.724 1.483 14.838 1.00 96.06 83 LYS A N 1
ATOM 680 C CA . LYS A 1 83 ? -15.770 1.134 15.814 1.00 96.06 83 LYS A CA 1
ATOM 681 C C . LYS A 1 83 ? -15.827 2.137 16.965 1.00 96.06 83 LYS A C 1
ATOM 683 O O . LYS A 1 83 ? -16.911 2.617 17.293 1.00 96.06 83 LYS A O 1
ATOM 688 N N . GLU A 1 84 ? -14.683 2.484 17.552 1.00 96.12 84 GLU A N 1
ATOM 689 C CA . GLU A 1 84 ? -14.612 3.467 18.637 1.00 96.12 84 GLU A CA 1
ATOM 690 C C . GLU A 1 84 ? -15.170 4.828 18.200 1.00 96.12 84 GLU A C 1
ATOM 692 O O . GLU A 1 84 ? -15.994 5.418 18.906 1.00 96.12 84 GLU A O 1
ATOM 697 N N . TYR A 1 85 ? -14.785 5.300 17.012 1.00 95.38 85 TYR A N 1
ATOM 698 C CA . TYR A 1 85 ? -15.270 6.559 16.453 1.00 95.38 85 TYR A CA 1
ATOM 699 C C . TYR A 1 85 ? -16.796 6.558 16.268 1.00 95.38 85 TYR A C 1
ATOM 701 O O . TYR A 1 85 ? -17.478 7.504 16.674 1.00 95.38 85 TYR A O 1
ATOM 709 N N . LEU A 1 86 ? -17.357 5.472 15.727 1.00 94.06 86 LEU A N 1
ATOM 710 C CA . LEU A 1 86 ? -18.803 5.323 15.539 1.00 94.06 86 LEU A CA 1
ATOM 711 C C . LEU A 1 86 ? -19.565 5.275 16.875 1.00 94.06 86 LEU A C 1
ATOM 713 O O . LEU A 1 86 ? -20.617 5.906 17.004 1.00 94.06 86 LEU A O 1
ATOM 717 N N . HIS A 1 87 ? -19.035 4.584 17.889 1.00 93.19 87 HIS A N 1
ATOM 718 C CA . HIS A 1 87 ? -19.647 4.541 19.222 1.00 93.19 87 HIS A CA 1
ATOM 719 C C . HIS A 1 87 ? -19.581 5.893 19.945 1.00 93.19 87 HIS A C 1
ATOM 721 O O . HIS A 1 87 ? -20.572 6.303 20.555 1.00 93.19 87 HIS A O 1
ATOM 727 N N . LYS A 1 88 ? -18.460 6.621 19.846 1.00 87.25 88 LYS A N 1
ATOM 728 C CA . LYS A 1 88 ? -18.347 7.988 20.388 1.00 87.25 88 LYS A CA 1
ATOM 729 C C . LYS A 1 88 ? -19.334 8.943 19.718 1.00 87.25 88 LYS A C 1
ATOM 731 O O . LYS A 1 88 ? -19.957 9.744 20.411 1.00 87.25 88 LYS A O 1
ATOM 736 N N . LYS A 1 89 ? -19.522 8.832 18.398 1.00 77.50 89 LYS A N 1
ATOM 737 C CA . LYS A 1 89 ? -20.496 9.650 17.660 1.00 77.50 89 LYS A CA 1
ATOM 738 C C . LYS A 1 89 ? -21.931 9.409 18.145 1.00 77.50 89 LYS A C 1
ATOM 740 O O . LYS A 1 89 ? -22.640 10.380 18.379 1.00 77.50 89 LYS A O 1
ATOM 745 N N . LYS A 1 90 ? -22.329 8.150 18.381 1.00 72.31 90 LYS A N 1
ATOM 746 C CA . LYS A 1 90 ? -23.662 7.813 18.924 1.00 72.31 90 LYS A CA 1
ATOM 747 C C . LYS A 1 90 ? -23.922 8.410 20.311 1.00 72.31 90 LYS A C 1
ATOM 749 O O . LYS A 1 90 ? -25.030 8.855 20.575 1.00 72.31 90 LYS A O 1
ATOM 754 N N . LYS A 1 91 ? -22.914 8.449 21.191 1.00 67.19 91 LYS A N 1
ATOM 755 C CA . LYS A 1 91 ? -23.067 9.049 22.530 1.00 67.19 91 LYS A CA 1
ATOM 756 C C . LYS A 1 91 ? -23.310 10.560 22.486 1.00 67.19 91 LYS A C 1
ATOM 758 O O . LYS A 1 91 ? -24.035 11.063 23.329 1.00 67.19 91 LYS A O 1
ATOM 763 N N . LYS A 1 92 ? -22.736 11.267 21.506 1.00 62.44 92 LYS A N 1
ATOM 764 C CA . LYS A 1 92 ? -22.917 12.720 21.342 1.00 62.44 92 LYS A CA 1
ATOM 765 C C . LYS A 1 92 ? -24.258 13.123 20.723 1.00 62.44 92 LYS A C 1
ATOM 767 O O . LYS A 1 92 ? -24.629 14.274 20.850 1.00 62.44 92 LYS A O 1
ATOM 772 N N . SER A 1 93 ? -24.950 12.221 20.024 1.00 61.19 93 SER A N 1
ATOM 773 C CA . SER A 1 93 ? -26.255 12.505 19.402 1.00 61.19 93 SER A CA 1
ATOM 774 C C . SER A 1 93 ? -27.457 12.185 20.297 1.00 61.19 93 SER A C 1
ATOM 776 O O . SER A 1 93 ? -28.583 12.471 19.914 1.00 61.19 93 SER A O 1
ATOM 778 N N . SER A 1 94 ? -27.232 11.537 21.443 1.00 57.12 94 SER A N 1
ATOM 779 C CA . SER A 1 94 ? -28.264 11.218 22.445 1.00 57.12 94 SER A CA 1
ATOM 780 C C . SER A 1 94 ? -28.073 12.007 23.747 1.00 57.12 94 SER A C 1
ATOM 782 O O . SER A 1 94 ? -28.564 11.583 24.791 1.00 57.12 94 SER A O 1
ATOM 784 N N . GLN A 1 95 ?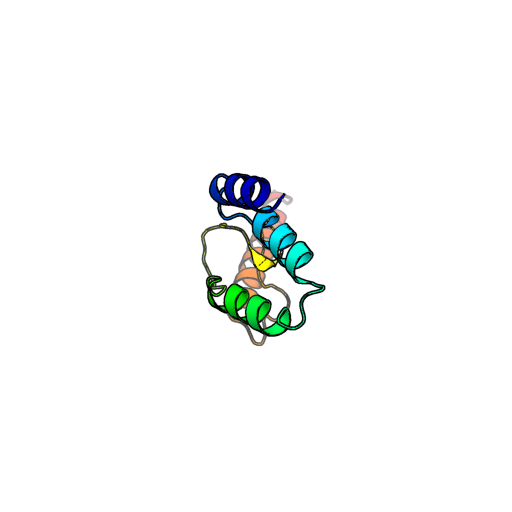 -27.341 13.120 23.676 1.00 45.53 95 GLN A N 1
ATOM 785 C CA . GLN A 1 95 ? -27.254 14.156 24.704 1.00 45.53 95 GLN A CA 1
ATOM 786 C C . GLN A 1 95 ? -27.756 15.469 24.122 1.00 45.53 95 GLN A C 1
ATOM 788 O O . GLN A 1 95 ? -27.498 15.689 22.916 1.00 45.53 95 GLN A O 1
#